Protein AF-A0A4Y2E1K9-F1 (afdb_monomer)

Sequence (101 aa):
MLKKPARYDNYVLLAEHAEPDTYKEAIASKESSEWLAAMKEEMDSLEANNTWELVNLPQDRKAIGSRWVYKIKKNADGTVQRFKARLVAKGYSQKVGVDFN

Solvent-accessible surface area (backbone atoms only — not comparable to full-atom values): 6476 Å² total; per-residue (Å²): 132,86,78,79,63,74,82,50,52,64,63,60,70,44,71,83,62,80,71,41,82,43,70,69,49,32,63,70,39,96,58,19,69,50,48,50,49,20,43,48,53,40,53,53,48,49,61,74,62,67,79,70,78,98,68,79,83,55,87,100,60,79,85,76,54,67,47,67,46,55,45,74,42,57,45,99,89,65,48,84,67,43,63,41,40,42,85,40,69,50,62,93,76,60,42,83,82,77,73,44,130

pLDDT: mean 84.76, std 14.67, range [45.5, 97.62]

InterPro domains:
  IPR013103 Reverse transcriptase, RNA-dependent DNA polymerase [PF07727] (49-100)

Secondary structure (DSSP, 8-state):
-PPPPGGGHHHHTTSSSPPPSSHHHHHHSTTHHHHHHHHHHHHHHHHHTT-----PPPTT-PPPPEEEEEEEEE-TTS-EEEEEEEEEE-GGG--BTTTB-

Structure (mmCIF, N/CA/C/O backbone):
data_AF-A0A4Y2E1K9-F1
#
_entry.id   AF-A0A4Y2E1K9-F1
#
loop_
_atom_site.group_PDB
_atom_site.id
_atom_site.type_symbol
_atom_site.label_atom_id
_atom_site.label_alt_id
_atom_site.label_comp_id
_atom_site.label_asym_id
_atom_site.label_entity_id
_atom_site.label_seq_id
_atom_site.pdbx_PDB_ins_code
_atom_site.Cartn_x
_atom_site.Cartn_y
_atom_site.Cartn_z
_atom_site.occupancy
_atom_site.B_iso_or_equiv
_atom_site.auth_seq_id
_atom_site.auth_comp_id
_atom_site.auth_asym_id
_atom_site.auth_atom_id
_atom_site.pdbx_PDB_model_num
ATOM 1 N N . ME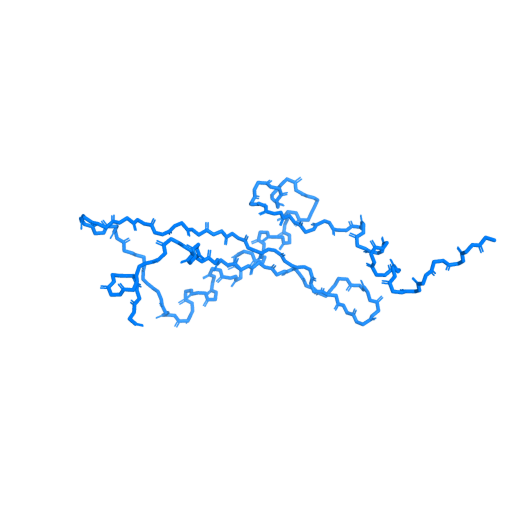T A 1 1 ? 7.727 -35.280 -26.936 1.00 45.50 1 MET A N 1
ATOM 2 C CA . MET A 1 1 ? 7.886 -34.278 -25.856 1.00 45.50 1 MET A CA 1
ATOM 3 C C . MET A 1 1 ? 6.726 -33.296 -25.954 1.00 45.50 1 MET A C 1
ATOM 5 O O . MET A 1 1 ? 6.542 -32.719 -27.018 1.00 45.50 1 MET A O 1
ATOM 9 N N . LEU A 1 2 ? 5.892 -33.175 -24.917 1.00 47.88 2 LEU A N 1
ATOM 10 C CA . LEU A 1 2 ? 4.747 -32.254 -24.905 1.00 47.88 2 LEU A CA 1
ATOM 11 C C . LEU A 1 2 ? 5.248 -30.801 -24.929 1.00 47.88 2 LEU A C 1
ATOM 13 O O . LEU A 1 2 ? 5.944 -30.378 -24.006 1.00 47.88 2 LEU A O 1
ATOM 17 N N . LYS A 1 3 ? 4.904 -30.038 -25.974 1.00 55.59 3 LYS A N 1
ATOM 18 C CA . LYS A 1 3 ? 5.108 -28.582 -25.980 1.00 55.59 3 LYS A CA 1
ATOM 19 C C . LYS A 1 3 ? 4.150 -27.966 -24.960 1.00 55.59 3 LYS A C 1
ATOM 21 O O . LYS A 1 3 ? 2.948 -28.221 -25.017 1.00 55.59 3 LYS A O 1
ATOM 26 N N . LYS A 1 4 ? 4.687 -27.195 -24.011 1.00 51.28 4 LYS A N 1
ATOM 27 C CA . LYS A 1 4 ? 3.870 -26.494 -23.015 1.00 51.28 4 LYS A CA 1
ATOM 28 C C . LYS A 1 4 ? 2.960 -25.473 -23.727 1.00 51.28 4 LYS A C 1
ATOM 30 O O . LYS A 1 4 ? 3.423 -24.823 -24.661 1.00 51.28 4 LYS A O 1
ATOM 35 N N . PRO A 1 5 ? 1.682 -25.341 -23.328 1.00 59.31 5 PRO A N 1
ATOM 36 C CA . PRO A 1 5 ? 0.775 -24.355 -23.911 1.00 59.31 5 PRO A CA 1
ATOM 37 C C . PRO A 1 5 ? 1.275 -22.923 -23.679 1.00 59.31 5 PRO A C 1
ATOM 39 O O . PRO A 1 5 ? 1.668 -22.601 -22.559 1.00 59.31 5 PRO A O 1
ATOM 42 N N . ALA A 1 6 ? 1.140 -22.047 -24.682 1.00 60.75 6 ALA A N 1
ATOM 43 C CA . ALA A 1 6 ? 1.569 -20.638 -24.625 1.00 60.75 6 ALA A CA 1
ATOM 44 C C . ALA A 1 6 ? 0.948 -19.827 -23.467 1.00 60.75 6 ALA A C 1
ATOM 46 O O . ALA A 1 6 ? 1.454 -18.790 -23.048 1.00 60.75 6 ALA A O 1
ATOM 47 N N . ARG A 1 7 ? -0.142 -20.332 -22.875 1.00 56.97 7 ARG A N 1
ATOM 48 C CA . ARG A 1 7 ? -0.754 -19.779 -21.659 1.00 56.97 7 ARG A CA 1
ATOM 49 C C . ARG A 1 7 ? 0.215 -19.727 -20.468 1.00 56.97 7 ARG A C 1
ATOM 51 O O . ARG A 1 7 ? 0.051 -18.874 -19.600 1.00 56.97 7 ARG A O 1
ATOM 58 N N . TYR A 1 8 ? 1.206 -20.618 -20.422 1.00 52.56 8 TYR A N 1
ATOM 59 C CA . TYR A 1 8 ? 2.224 -20.643 -19.371 1.00 52.56 8 TYR A CA 1
ATOM 60 C C . TYR A 1 8 ? 3.421 -19.728 -19.655 1.00 52.56 8 TYR A C 1
ATOM 62 O O . TYR A 1 8 ? 4.192 -19.479 -18.733 1.00 52.56 8 TYR A O 1
ATOM 70 N N . ASP A 1 9 ? 3.560 -19.167 -20.859 1.00 53.81 9 ASP A N 1
ATOM 71 C CA . ASP A 1 9 ? 4.679 -18.267 -21.179 1.00 53.81 9 ASP A CA 1
ATOM 72 C C . ASP A 1 9 ? 4.601 -16.973 -20.350 1.00 53.81 9 ASP A C 1
ATOM 74 O O . ASP A 1 9 ? 5.613 -16.500 -19.836 1.00 53.81 9 ASP A O 1
ATOM 78 N N . ASN A 1 10 ? 3.384 -16.489 -20.067 1.00 53.16 10 ASN A N 1
ATOM 79 C CA . ASN A 1 10 ? 3.145 -15.394 -19.116 1.00 53.16 10 ASN A CA 1
ATOM 80 C C . ASN A 1 10 ? 3.592 -15.720 -17.676 1.00 53.16 10 ASN A C 1
ATOM 82 O O . ASN A 1 10 ? 3.990 -14.815 -16.947 1.00 53.16 10 ASN A O 1
ATOM 86 N N . TYR A 1 11 ? 3.545 -16.996 -17.269 1.00 50.41 11 TYR A N 1
ATOM 87 C CA . TYR A 1 11 ? 4.029 -17.474 -15.964 1.00 50.41 11 TYR A CA 1
ATOM 88 C C . TYR A 1 11 ? 5.551 -17.632 -15.906 1.00 50.41 11 TYR A C 1
ATOM 90 O O . TYR A 1 11 ? 6.131 -17.542 -14.829 1.00 50.41 11 TYR A O 1
ATOM 98 N N . VAL A 1 12 ? 6.211 -17.842 -17.043 1.00 49.25 12 VAL A N 1
ATOM 99 C CA . VAL A 1 12 ? 7.677 -17.901 -17.116 1.00 49.25 12 VAL A CA 1
ATOM 100 C C . VAL A 1 12 ? 8.267 -16.483 -17.137 1.00 49.25 12 VAL A C 1
ATOM 102 O O . VAL A 1 12 ? 9.227 -16.216 -16.424 1.00 49.25 12 VAL A O 1
ATOM 105 N 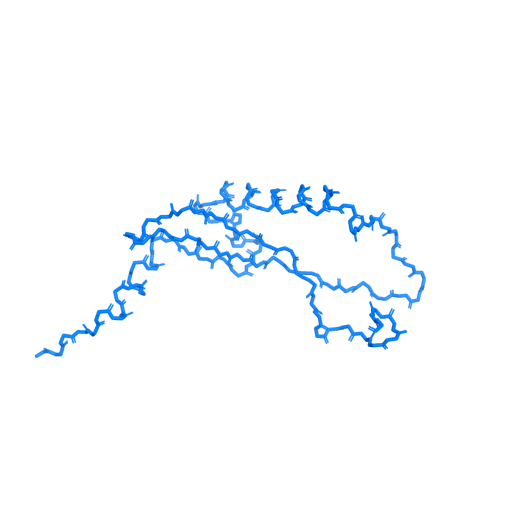N . LEU A 1 13 ? 7.617 -15.533 -17.823 1.00 49.09 13 LEU A N 1
ATOM 106 C CA . LEU A 1 13 ? 7.927 -14.089 -17.779 1.00 49.09 13 LEU A CA 1
ATOM 107 C C . LEU A 1 13 ? 7.530 -13.403 -16.450 1.00 49.09 13 LEU A C 1
ATOM 109 O O . LEU A 1 13 ? 7.785 -12.217 -16.236 1.00 49.09 13 LEU A O 1
ATOM 113 N N . LEU A 1 14 ? 6.847 -14.123 -15.558 1.00 50.91 14 LEU A N 1
ATOM 114 C CA . LEU A 1 14 ? 6.547 -13.705 -14.182 1.00 50.91 14 LEU A CA 1
ATOM 115 C C . LEU A 1 14 ? 7.776 -13.821 -13.260 1.00 50.91 14 LEU A C 1
ATOM 117 O O . LEU A 1 14 ? 7.752 -13.267 -12.170 1.00 50.91 14 LEU A O 1
ATOM 121 N N . ALA A 1 15 ? 8.844 -14.506 -13.685 1.00 53.19 15 ALA A N 1
ATOM 122 C CA . ALA A 1 15 ? 10.011 -14.784 -12.847 1.00 53.19 15 ALA A CA 1
ATOM 123 C C . ALA A 1 15 ? 11.037 -13.636 -12.747 1.00 53.19 15 ALA A C 1
ATOM 125 O O . ALA A 1 15 ? 11.940 -13.725 -11.919 1.00 53.19 15 ALA A O 1
ATOM 126 N N . GLU A 1 16 ? 10.933 -12.575 -13.558 1.00 63.88 16 GLU A N 1
ATOM 127 C CA . GLU A 1 16 ? 11.899 -11.460 -13.503 1.00 63.88 16 GLU A CA 1
ATOM 128 C C . GLU A 1 16 ? 11.626 -10.474 -12.364 1.00 63.88 16 GLU A C 1
ATOM 130 O O . GLU A 1 16 ? 12.571 -9.953 -11.784 1.00 63.88 16 GLU A O 1
ATOM 135 N N . HIS A 1 17 ? 10.354 -10.253 -12.020 1.00 70.25 17 HIS A N 1
ATOM 136 C CA . HIS A 1 17 ? 9.946 -9.309 -10.980 1.00 70.25 17 HIS A CA 1
ATOM 137 C C . HIS A 1 17 ? 8.895 -9.973 -10.091 1.00 70.25 17 HIS A C 1
ATOM 139 O O . HIS A 1 17 ? 7.795 -10.297 -10.550 1.00 70.25 17 HIS A O 1
ATOM 145 N N . ALA A 1 18 ? 9.237 -10.190 -8.823 1.00 85.25 18 ALA A N 1
ATOM 146 C CA . ALA A 1 18 ? 8.336 -10.811 -7.863 1.00 85.25 18 ALA A CA 1
ATOM 147 C C . ALA A 1 18 ? 7.388 -9.764 -7.266 1.00 85.25 18 ALA A C 1
ATOM 149 O O . ALA A 1 18 ? 7.814 -8.705 -6.807 1.00 85.25 18 ALA A O 1
ATOM 150 N N . GLU A 1 19 ? 6.091 -10.068 -7.254 1.00 91.94 19 GLU A N 1
ATOM 151 C CA . GLU A 1 19 ? 5.110 -9.277 -6.513 1.00 91.94 19 GLU A CA 1
ATOM 152 C C . GLU A 1 19 ? 5.187 -9.672 -5.031 1.00 91.94 19 GLU A C 1
ATOM 154 O O . GLU A 1 19 ? 4.923 -10.833 -4.715 1.00 91.94 19 GLU A O 1
ATOM 159 N N . PRO A 1 20 ? 5.560 -8.752 -4.126 1.00 94.19 20 PRO A N 1
ATOM 160 C CA . PRO A 1 20 ? 5.689 -9.062 -2.710 1.00 94.19 20 PRO A CA 1
ATOM 161 C C . PRO A 1 20 ? 4.310 -9.242 -2.067 1.00 94.19 20 PRO A C 1
ATOM 163 O O . PRO A 1 20 ? 3.338 -8.585 -2.446 1.00 94.19 20 PRO A O 1
ATOM 166 N N . ASP A 1 21 ? 4.231 -10.084 -1.041 1.00 92.56 21 ASP A N 1
ATOM 167 C CA . ASP A 1 21 ? 3.016 -10.262 -0.242 1.00 92.56 21 ASP A CA 1
ATOM 168 C C . ASP A 1 21 ? 2.985 -9.321 0.965 1.00 92.56 21 ASP A C 1
ATOM 170 O O . ASP A 1 21 ? 1.920 -9.028 1.526 1.00 92.56 21 ASP A O 1
ATOM 174 N N . THR A 1 22 ? 4.154 -8.824 1.379 1.00 93.94 22 THR A N 1
ATOM 175 C CA . THR A 1 22 ? 4.301 -7.968 2.556 1.00 93.94 22 THR A CA 1
ATOM 176 C C . THR A 1 22 ? 5.141 -6.726 2.282 1.00 93.94 22 THR A C 1
ATOM 178 O O . THR A 1 22 ? 6.003 -6.704 1.409 1.00 93.94 22 THR A O 1
ATOM 181 N N . TYR A 1 23 ? 4.942 -5.687 3.099 1.00 95.00 23 TYR A N 1
ATOM 182 C CA . TYR A 1 23 ? 5.795 -4.494 3.078 1.00 95.00 23 TYR A CA 1
ATOM 183 C C . TYR A 1 23 ? 7.278 -4.836 3.260 1.00 95.00 23 TYR A C 1
ATOM 185 O O . TYR A 1 23 ? 8.130 -4.270 2.586 1.00 95.00 23 TYR A O 1
ATOM 193 N N . LYS A 1 24 ? 7.586 -5.791 4.148 1.00 95.94 24 LYS A N 1
ATOM 194 C CA . LYS A 1 24 ? 8.964 -6.216 4.420 1.00 95.94 24 LYS A CA 1
ATOM 195 C C . LYS A 1 24 ? 9.618 -6.843 3.191 1.00 95.94 24 LYS A C 1
ATOM 197 O O . LYS A 1 24 ? 10.777 -6.562 2.921 1.00 95.94 24 LYS A O 1
ATOM 202 N N . GLU A 1 25 ? 8.878 -7.658 2.448 1.00 95.19 25 GLU A N 1
ATOM 203 C CA . GLU A 1 25 ? 9.354 -8.218 1.181 1.00 95.19 25 GLU A CA 1
ATOM 204 C C . GLU A 1 25 ? 9.511 -7.132 0.118 1.00 95.19 25 GLU A C 1
ATOM 206 O O . GLU A 1 25 ? 10.524 -7.106 -0.573 1.00 95.19 25 GLU A O 1
ATOM 211 N N . ALA A 1 26 ? 8.563 -6.193 0.033 1.00 94.75 26 ALA A N 1
ATOM 212 C CA . ALA A 1 26 ? 8.616 -5.098 -0.930 1.00 94.75 26 ALA A CA 1
ATOM 213 C C . ALA A 1 26 ? 9.872 -4.234 -0.751 1.00 94.75 26 ALA A C 1
ATOM 215 O O . ALA A 1 26 ? 10.590 -3.985 -1.717 1.00 94.75 26 ALA A O 1
ATOM 216 N N . ILE A 1 27 ? 10.195 -3.832 0.482 1.00 96.00 27 ILE A N 1
ATOM 217 C CA . ILE A 1 27 ? 11.388 -3.013 0.754 1.00 96.00 27 ILE A CA 1
ATOM 218 C C . ILE A 1 27 ? 12.702 -3.798 0.674 1.00 96.00 27 ILE A C 1
ATOM 220 O O . ILE A 1 27 ? 13.754 -3.195 0.506 1.00 96.00 27 ILE A O 1
ATOM 224 N N . ALA A 1 28 ? 12.655 -5.125 0.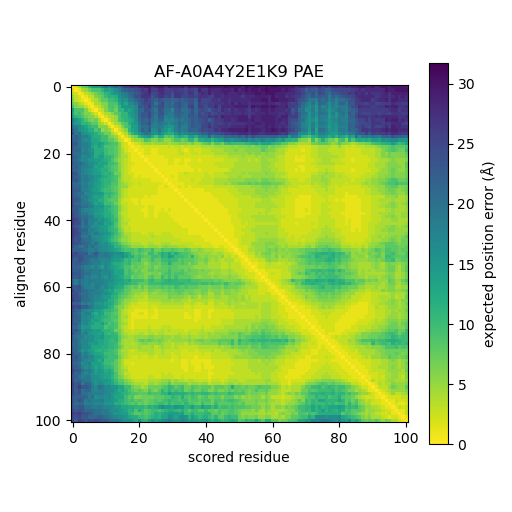819 1.00 94.50 28 ALA A N 1
ATOM 225 C CA . ALA A 1 28 ? 13.825 -5.992 0.684 1.00 94.50 28 ALA A CA 1
ATOM 226 C C . ALA A 1 28 ? 14.074 -6.432 -0.771 1.00 94.50 28 ALA A C 1
ATOM 228 O O . ALA A 1 28 ? 15.099 -7.052 -1.056 1.00 94.50 28 ALA A O 1
ATOM 229 N N . SER A 1 29 ? 13.137 -6.147 -1.680 1.00 92.44 29 SER A N 1
ATOM 230 C CA . SER A 1 29 ? 13.239 -6.491 -3.098 1.00 92.44 29 SER A CA 1
ATOM 231 C C . SER A 1 29 ? 14.190 -5.562 -3.859 1.00 92.44 29 SER A C 1
ATOM 233 O O . SER A 1 29 ? 14.548 -4.475 -3.394 1.00 92.44 29 SER A O 1
ATOM 235 N N . LYS A 1 30 ? 14.590 -5.988 -5.063 1.00 93.38 30 LYS A N 1
ATOM 236 C CA . LYS A 1 30 ? 15.420 -5.168 -5.959 1.00 93.38 30 LYS A CA 1
ATOM 237 C C . LYS A 1 30 ? 14.659 -3.930 -6.436 1.00 93.38 30 LYS A C 1
ATOM 239 O O . LYS A 1 30 ? 15.264 -2.891 -6.646 1.00 93.38 30 LYS A O 1
ATOM 244 N N . GLU A 1 31 ? 13.341 -4.050 -6.525 1.00 94.81 31 GLU A N 1
ATOM 245 C CA . GLU A 1 31 ? 12.376 -3.045 -6.964 1.00 94.81 31 GLU A CA 1
ATOM 246 C C . GLU A 1 31 ? 11.838 -2.198 -5.794 1.00 94.81 31 GLU A C 1
ATOM 248 O O . GLU A 1 31 ? 10.734 -1.649 -5.845 1.00 94.81 31 GLU A O 1
ATOM 253 N N . SER A 1 32 ? 12.570 -2.143 -4.677 1.00 95.19 32 SER A N 1
ATOM 254 C CA . SER A 1 32 ? 12.123 -1.457 -3.460 1.00 95.19 32 SER A CA 1
ATOM 255 C C . SER A 1 32 ? 11.801 0.019 -3.697 1.00 95.19 32 SER A C 1
ATOM 257 O O . SER A 1 32 ? 10.809 0.515 -3.160 1.00 95.19 32 SER A O 1
ATOM 259 N N . SER A 1 33 ? 12.577 0.711 -4.535 1.00 96.81 33 SER A N 1
ATOM 260 C CA . SER A 1 33 ? 12.323 2.099 -4.938 1.00 96.81 33 SER A CA 1
ATOM 261 C C . SER A 1 33 ? 10.968 2.270 -5.622 1.00 96.81 33 SER A C 1
ATOM 263 O O . SER A 1 33 ? 10.222 3.196 -5.307 1.00 96.81 33 SER A O 1
ATOM 265 N N . GLU A 1 34 ? 10.623 1.360 -6.523 1.00 96.44 34 GLU A N 1
ATOM 266 C CA . GLU A 1 34 ? 9.408 1.367 -7.322 1.00 96.44 34 GLU A CA 1
ATOM 267 C C . GLU A 1 34 ? 8.193 1.045 -6.454 1.00 96.44 34 GLU A C 1
ATOM 269 O O . GLU A 1 34 ? 7.146 1.686 -6.575 1.00 96.44 34 GLU A O 1
ATOM 274 N N . TRP A 1 35 ? 8.336 0.101 -5.521 1.00 97.31 35 TRP A N 1
ATOM 275 C CA . TRP A 1 35 ? 7.293 -0.189 -4.543 1.00 97.31 35 TRP A CA 1
ATOM 276 C C . TRP A 1 35 ? 7.071 0.964 -3.567 1.00 97.31 35 TRP A C 1
ATOM 278 O O . TRP A 1 35 ? 5.919 1.281 -3.267 1.00 97.31 35 TRP A O 1
ATOM 288 N N . LEU A 1 36 ? 8.136 1.614 -3.088 1.00 97.44 36 LEU A N 1
ATOM 289 C CA . LEU A 1 36 ? 8.041 2.798 -2.229 1.00 97.44 36 LEU A CA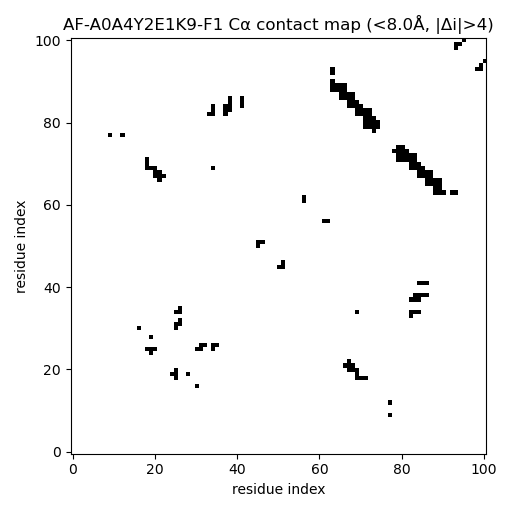 1
ATOM 290 C C . LEU A 1 36 ? 7.363 3.962 -2.955 1.00 97.44 36 LEU A C 1
ATOM 292 O O . LEU A 1 36 ? 6.470 4.587 -2.384 1.00 97.44 36 LEU A O 1
ATOM 296 N N . ALA A 1 37 ? 7.721 4.203 -4.218 1.00 97.62 37 ALA A N 1
ATOM 297 C CA . ALA A 1 37 ? 7.064 5.204 -5.050 1.00 97.62 37 ALA A CA 1
ATOM 298 C C . ALA A 1 37 ? 5.567 4.902 -5.208 1.00 97.62 37 ALA A C 1
ATOM 300 O O . ALA A 1 37 ? 4.737 5.765 -4.935 1.00 97.62 37 ALA A O 1
ATOM 301 N N . ALA A 1 38 ? 5.206 3.659 -5.541 1.00 97.44 38 ALA A N 1
ATOM 302 C CA . ALA A 1 38 ? 3.809 3.258 -5.691 1.00 97.44 38 ALA A CA 1
ATOM 303 C C . ALA A 1 38 ? 3.006 3.360 -4.379 1.00 97.44 38 ALA A C 1
ATOM 305 O O . ALA A 1 38 ? 1.822 3.694 -4.405 1.00 97.44 38 ALA A O 1
ATOM 306 N N . MET A 1 39 ? 3.625 3.077 -3.226 1.00 97.50 39 MET A N 1
ATOM 307 C CA . MET A 1 39 ? 2.994 3.266 -1.912 1.00 97.50 39 MET A CA 1
ATOM 308 C C . MET A 1 39 ? 2.781 4.744 -1.596 1.00 97.50 39 MET A C 1
ATOM 310 O O . MET A 1 39 ? 1.725 5.105 -1.082 1.00 97.50 39 MET A O 1
ATOM 314 N N . LYS A 1 40 ? 3.754 5.600 -1.929 1.00 97.00 40 LYS A N 1
ATOM 315 C CA . LYS A 1 40 ? 3.616 7.045 -1.758 1.00 97.00 40 LYS A CA 1
ATOM 316 C C . LYS A 1 40 ? 2.484 7.597 -2.624 1.00 97.00 40 LYS A C 1
ATOM 318 O O . LYS A 1 40 ? 1.652 8.329 -2.112 1.00 97.00 40 LYS A O 1
ATOM 323 N N . GLU A 1 41 ? 2.413 7.204 -3.894 1.00 96.56 41 GLU A N 1
ATOM 324 C CA . GLU A 1 41 ? 1.332 7.624 -4.795 1.00 96.56 41 GLU A CA 1
ATOM 325 C C . GLU A 1 41 ? -0.059 7.239 -4.269 1.00 96.56 41 GLU A C 1
ATOM 327 O O . GLU A 1 41 ? -0.998 8.022 -4.392 1.00 96.56 41 GLU A O 1
ATOM 332 N N . GLU A 1 42 ? -0.204 6.051 -3.673 1.00 95.88 42 GLU A N 1
ATOM 333 C CA . GLU A 1 42 ? -1.458 5.651 -3.025 1.00 95.88 42 GLU A CA 1
ATOM 334 C C . GLU A 1 42 ? -1.769 6.545 -1.817 1.00 95.88 42 GLU A C 1
ATOM 336 O O . GLU A 1 42 ? -2.896 7.017 -1.698 1.00 95.88 42 GLU A O 1
ATOM 341 N N . MET A 1 43 ? -0.794 6.808 -0.939 1.00 94.56 43 MET A N 1
ATOM 342 C CA . MET A 1 43 ? -0.996 7.690 0.220 1.00 94.56 43 MET A CA 1
ATOM 343 C C . MET A 1 43 ? -1.388 9.106 -0.212 1.00 94.56 43 MET A C 1
ATOM 345 O O . MET A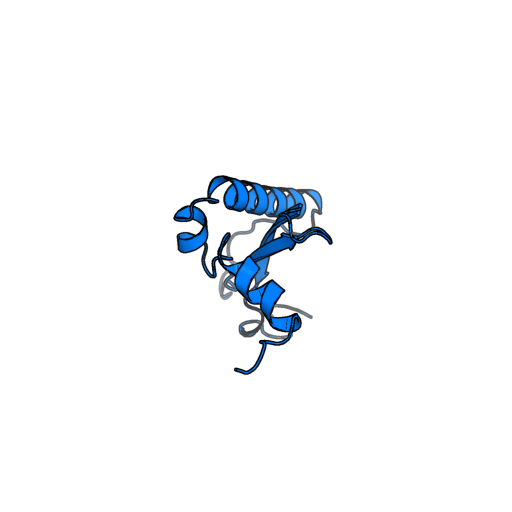 1 43 ? -2.398 9.624 0.258 1.00 94.56 43 MET A O 1
ATOM 349 N N . ASP A 1 44 ? -0.658 9.680 -1.171 1.00 94.50 44 ASP A N 1
ATOM 350 C CA . ASP A 1 44 ? -0.949 10.997 -1.739 1.00 94.50 44 ASP A CA 1
ATOM 351 C C . ASP A 1 44 ? -2.359 11.021 -2.365 1.00 94.50 44 ASP A C 1
ATOM 353 O O . ASP A 1 44 ? -3.109 11.982 -2.198 1.00 94.50 44 ASP A O 1
ATOM 357 N N . SER A 1 45 ? -2.759 9.950 -3.064 1.00 93.75 45 SER A N 1
ATOM 358 C CA . SER A 1 45 ? -4.105 9.838 -3.637 1.00 93.75 45 SER A CA 1
ATOM 359 C C . SER A 1 45 ? -5.187 9.756 -2.565 1.00 93.75 45 SER A C 1
ATOM 361 O O . SER A 1 45 ? -6.262 10.323 -2.761 1.00 93.75 45 SER A O 1
ATOM 363 N N . LEU A 1 46 ? -4.951 9.029 -1.472 1.00 91.44 46 LEU A N 1
ATOM 364 C CA . LEU A 1 46 ? -5.899 8.953 -0.368 1.00 91.44 46 LEU A CA 1
ATOM 365 C C . LEU A 1 46 ? -6.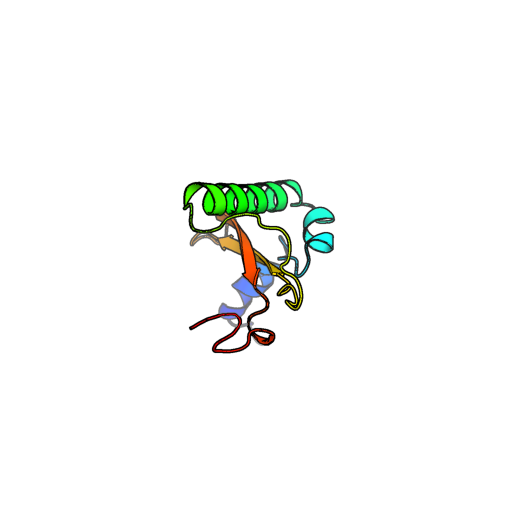085 10.345 0.242 1.00 91.44 46 LEU A C 1
ATOM 367 O O . LEU A 1 46 ? -7.223 10.762 0.452 1.00 91.44 46 LEU A O 1
ATOM 371 N N . GLU A 1 47 ? -4.995 11.070 0.510 1.00 90.81 47 GLU A N 1
ATOM 372 C CA . GLU A 1 47 ? -5.030 12.449 1.025 1.00 90.81 47 GLU A CA 1
ATOM 373 C C . GLU A 1 47 ? -5.786 13.385 0.073 1.00 90.81 47 GLU A C 1
ATOM 375 O O . GLU A 1 47 ? -6.723 14.064 0.488 1.00 90.81 47 GLU A O 1
ATOM 380 N N . ALA A 1 48 ? -5.458 13.356 -1.222 1.00 93.31 48 ALA A N 1
ATOM 381 C CA . ALA A 1 48 ? -6.093 14.203 -2.231 1.00 93.31 48 ALA A CA 1
ATOM 382 C C . ALA A 1 48 ? -7.604 13.954 -2.373 1.00 93.31 48 ALA A C 1
ATOM 384 O O . ALA A 1 48 ? -8.365 14.879 -2.662 1.00 93.31 48 ALA A O 1
ATOM 385 N N . ASN A 1 49 ? -8.053 12.715 -2.156 1.00 92.62 49 ASN A N 1
ATOM 386 C CA . ASN A 1 49 ? -9.468 12.369 -2.241 1.00 92.62 49 ASN A CA 1
ATOM 387 C C . ASN A 1 49 ? -10.294 12.941 -1.077 1.00 92.62 49 ASN A C 1
ATOM 389 O O . ASN A 1 49 ? -11.518 12.960 -1.181 1.00 92.62 49 ASN A O 1
ATOM 393 N N . ASN A 1 50 ? -9.669 13.413 0.012 1.00 88.44 50 ASN A N 1
ATOM 394 C CA . ASN A 1 50 ? -10.355 13.916 1.212 1.00 88.44 50 ASN A CA 1
ATOM 395 C C . ASN A 1 50 ? -11.425 12.944 1.758 1.00 88.44 50 ASN A C 1
ATOM 397 O O . ASN A 1 50 ? -12.415 13.351 2.361 1.00 88.44 50 ASN A O 1
ATOM 401 N N . THR A 1 51 ? -11.251 11.640 1.520 1.00 83.62 51 THR A N 1
ATOM 402 C CA . THR A 1 51 ? -12.198 10.590 1.935 1.00 83.62 51 THR A CA 1
ATOM 403 C C . THR A 1 51 ? -11.872 9.996 3.303 1.00 83.62 51 THR A C 1
ATOM 405 O O . THR A 1 51 ? -12.574 9.095 3.759 1.00 83.62 51 THR A O 1
ATOM 408 N N . TRP A 1 52 ? -10.787 10.435 3.941 1.00 83.31 52 TRP A N 1
ATOM 409 C CA . TRP A 1 52 ? -10.331 9.927 5.231 1.00 83.31 52 TRP A CA 1
ATOM 410 C C . TRP A 1 52 ? -9.710 11.049 6.061 1.00 83.31 52 TRP A C 1
ATOM 412 O O . TRP A 1 52 ? -9.135 11.992 5.525 1.00 83.31 52 TRP A O 1
ATOM 422 N N . GLU A 1 53 ? -9.819 10.912 7.377 1.00 83.50 53 GLU A N 1
ATOM 423 C CA . GLU A 1 53 ? -9.158 11.766 8.356 1.00 83.50 53 GLU A CA 1
ATOM 424 C C . GLU A 1 53 ? -8.357 10.870 9.300 1.00 83.50 53 GLU A C 1
ATOM 426 O O . GLU A 1 53 ? -8.829 9.810 9.729 1.00 83.50 53 GLU A O 1
ATOM 431 N N . LEU A 1 54 ? -7.133 11.286 9.623 1.00 86.25 54 LEU A N 1
ATOM 432 C CA . LEU A 1 54 ? -6.337 10.604 10.630 1.00 86.25 54 LEU A CA 1
ATOM 433 C C . LEU A 1 54 ? -6.844 11.000 12.020 1.00 86.25 54 LEU A C 1
ATOM 435 O O . LEU A 1 54 ? -6.563 12.091 12.508 1.00 86.25 54 LEU A O 1
ATOM 439 N N . VAL A 1 55 ? -7.567 10.088 12.666 1.00 88.38 55 VAL A N 1
ATOM 440 C CA . VAL A 1 55 ? -8.121 10.288 14.009 1.00 88.38 55 VAL A CA 1
ATOM 441 C C . VAL A 1 55 ? -7.456 9.369 15.029 1.00 88.38 55 VAL A C 1
ATOM 443 O O . VAL A 1 55 ? -7.002 8.268 14.708 1.00 88.38 55 VAL A O 1
ATOM 446 N N . ASN A 1 56 ? -7.439 9.800 16.290 1.00 91.25 56 ASN A N 1
ATOM 447 C CA . ASN A 1 56 ? -7.093 8.906 17.391 1.00 91.25 56 ASN A CA 1
ATOM 448 C C . ASN A 1 56 ? -8.142 7.794 17.501 1.00 91.25 56 ASN A C 1
ATOM 450 O O . ASN A 1 56 ? -9.336 8.046 17.331 1.00 91.25 56 ASN A O 1
ATOM 454 N N . LEU A 1 57 ? -7.701 6.570 17.809 1.00 90.25 57 LEU A N 1
ATOM 455 C CA . LEU A 1 57 ? -8.609 5.442 18.008 1.00 90.25 57 LEU A CA 1
ATOM 456 C C . LEU A 1 57 ? -9.586 5.774 19.153 1.00 90.25 57 LEU A C 1
ATOM 458 O O . LEU A 1 57 ? -9.124 5.988 20.277 1.00 90.25 57 LEU A O 1
ATOM 462 N N . PRO A 1 58 ? -10.909 5.816 18.901 1.00 88.31 58 PRO A N 1
ATOM 463 C CA . PRO A 1 58 ? -11.874 6.120 19.946 1.00 88.31 58 PRO A CA 1
ATOM 464 C C . PRO A 1 58 ? -11.851 5.073 21.059 1.00 88.31 58 PRO A C 1
ATOM 466 O O . PRO A 1 58 ? -11.557 3.896 20.820 1.00 88.31 58 PRO A O 1
ATOM 469 N N . GLN A 1 59 ? -12.217 5.496 22.269 1.00 89.25 59 GLN A N 1
ATOM 470 C CA . GLN A 1 59 ? -12.413 4.582 23.388 1.00 89.25 59 GLN A CA 1
ATOM 471 C C . GLN A 1 59 ? -13.449 3.507 23.007 1.00 89.25 59 GLN A C 1
ATOM 473 O O . GLN A 1 59 ? -14.405 3.778 22.281 1.00 89.25 59 GLN A O 1
ATOM 478 N N . ASP A 1 60 ? -13.206 2.267 23.435 1.00 87.25 60 ASP A N 1
ATOM 479 C CA . ASP A 1 60 ? -14.053 1.094 23.171 1.00 87.25 60 ASP A CA 1
ATOM 480 C C . ASP A 1 60 ? -14.149 0.647 21.698 1.00 87.25 60 ASP A C 1
ATOM 482 O O . ASP A 1 60 ? -14.961 -0.214 21.344 1.00 87.25 60 ASP A O 1
ATOM 486 N N . ARG A 1 61 ? -13.277 1.161 20.821 1.00 84.69 61 ARG A N 1
ATOM 487 C CA . ARG A 1 61 ? -13.154 0.704 19.429 1.00 84.69 61 ARG A CA 1
ATOM 488 C C . ARG A 1 61 ? -11.867 -0.082 19.216 1.00 84.69 61 ARG A C 1
ATOM 490 O O . ARG A 1 61 ? -10.826 0.196 19.802 1.00 84.69 61 ARG A O 1
ATOM 497 N N . LYS A 1 62 ? -11.928 -1.071 18.322 1.00 86.69 62 LYS A N 1
ATOM 498 C CA . LYS A 1 62 ? -10.755 -1.821 17.864 1.00 86.69 62 LYS A CA 1
ATOM 499 C C . LYS A 1 62 ? -10.373 -1.343 16.471 1.00 86.69 62 LYS A C 1
ATOM 501 O O . LYS A 1 62 ? -11.204 -1.371 15.570 1.00 86.69 62 LYS A O 1
ATOM 506 N N . ALA A 1 63 ? -9.114 -0.950 16.290 1.00 89.00 63 ALA A N 1
ATOM 507 C CA . ALA A 1 63 ? -8.605 -0.588 14.974 1.00 89.00 63 ALA A CA 1
ATOM 508 C C . ALA A 1 63 ? -8.698 -1.781 14.007 1.00 89.00 63 ALA A C 1
ATOM 510 O O . ALA A 1 63 ? -8.263 -2.895 14.324 1.00 89.00 63 ALA A O 1
ATOM 511 N N . ILE A 1 64 ? -9.237 -1.537 12.812 1.00 89.19 64 ILE A N 1
ATOM 512 C CA . ILE A 1 64 ? -9.209 -2.507 11.717 1.00 89.19 64 ILE A CA 1
ATOM 513 C C . ILE A 1 64 ? -7.813 -2.476 11.114 1.00 89.19 64 ILE A C 1
ATOM 515 O O . ILE A 1 64 ? -7.329 -1.434 10.678 1.00 89.19 64 ILE A O 1
ATOM 519 N N . GLY A 1 65 ? -7.152 -3.631 11.084 1.00 90.75 65 GLY A N 1
ATOM 520 C CA . GLY A 1 65 ? -5.847 -3.725 10.445 1.00 90.75 65 GLY A CA 1
ATOM 521 C C . GLY A 1 65 ? -5.952 -3.464 8.943 1.00 90.75 65 GLY A C 1
ATOM 522 O O . GLY A 1 65 ? -6.930 -3.847 8.307 1.00 90.75 65 GLY A O 1
ATOM 523 N N . SER A 1 66 ? -4.916 -2.885 8.354 1.00 92.38 66 SER A N 1
ATOM 524 C CA . SER A 1 66 ? -4.762 -2.752 6.906 1.00 92.38 66 SER A CA 1
ATOM 525 C C . SER A 1 66 ? -3.628 -3.647 6.396 1.00 92.38 66 SER A C 1
ATOM 527 O O . SER A 1 66 ? -2.880 -4.257 7.171 1.00 92.38 66 SER A O 1
ATOM 529 N N . ARG A 1 67 ? -3.537 -3.800 5.077 1.00 93.69 67 ARG A N 1
ATOM 530 C CA . ARG A 1 67 ? -2.396 -4.413 4.392 1.00 93.69 67 ARG A CA 1
ATOM 531 C C . ARG A 1 67 ? -2.150 -3.727 3.059 1.00 93.69 67 ARG A C 1
ATOM 533 O O . ARG A 1 67 ? -3.085 -3.238 2.428 1.00 93.69 67 ARG A O 1
ATOM 540 N N . TRP A 1 68 ? -0.904 -3.776 2.616 1.00 96.38 68 TRP A N 1
ATOM 541 C CA . TRP A 1 68 ? -0.551 -3.429 1.251 1.00 96.38 68 TRP A CA 1
ATOM 542 C C . TRP A 1 68 ? -0.885 -4.580 0.300 1.00 96.38 68 TRP A C 1
ATOM 544 O O . TRP A 1 68 ? -0.747 -5.756 0.644 1.00 96.38 68 TRP A O 1
ATOM 554 N N . VAL A 1 69 ? -1.358 -4.235 -0.892 1.00 95.88 69 VAL A N 1
ATOM 555 C CA . VAL A 1 69 ? -1.540 -5.155 -2.014 1.00 95.88 69 VAL A CA 1
ATOM 556 C C . VAL A 1 69 ? -0.714 -4.638 -3.179 1.00 95.88 69 VAL A C 1
ATO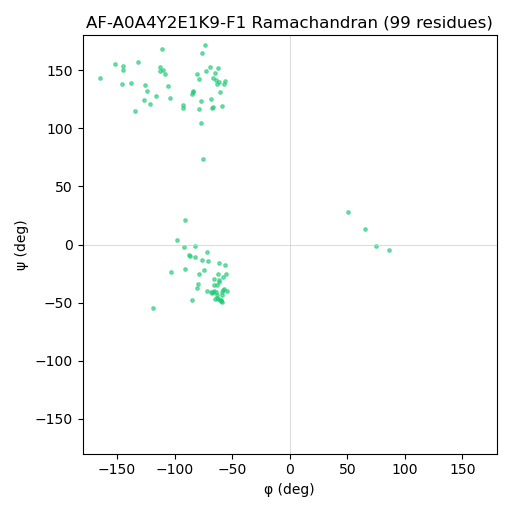M 558 O O . VAL A 1 69 ? -0.946 -3.526 -3.653 1.00 95.88 69 VAL A O 1
ATOM 561 N N . TYR A 1 70 ? 0.220 -5.459 -3.643 1.00 95.38 70 TYR A N 1
ATOM 562 C CA . TYR A 1 70 ? 1.170 -5.109 -4.689 1.00 95.38 70 TYR A CA 1
ATOM 563 C C . TYR A 1 70 ? 0.796 -5.789 -6.002 1.00 95.38 70 TYR A C 1
ATOM 565 O O . TYR A 1 70 ? 0.407 -6.957 -6.020 1.00 95.38 70 TYR A O 1
ATOM 573 N N . LYS A 1 71 ? 0.876 -5.041 -7.105 1.00 95.00 71 LYS A N 1
ATOM 574 C CA . LYS A 1 71 ? 0.709 -5.561 -8.462 1.00 95.00 71 LYS A CA 1
ATOM 575 C C . LYS A 1 71 ? 1.593 -4.847 -9.467 1.00 95.00 71 LYS A C 1
ATOM 577 O O . LYS A 1 71 ? 1.647 -3.622 -9.487 1.00 95.00 71 LYS A O 1
ATOM 582 N N . ILE A 1 72 ? 2.181 -5.616 -10.372 1.00 93.81 72 ILE A N 1
ATOM 583 C CA . ILE A 1 72 ? 2.888 -5.110 -11.543 1.00 93.81 72 ILE A CA 1
ATOM 584 C C . ILE A 1 72 ? 1.898 -5.066 -12.706 1.00 93.81 72 ILE A C 1
ATOM 586 O O . ILE A 1 72 ? 1.297 -6.067 -13.101 1.00 93.81 72 ILE A O 1
ATOM 590 N N . LYS A 1 73 ? 1.688 -3.873 -13.255 1.00 91.31 73 LYS A N 1
ATOM 591 C CA . LYS A 1 73 ? 0.968 -3.675 -14.512 1.00 91.31 73 LYS A CA 1
ATOM 592 C C . LYS A 1 73 ? 1.956 -3.847 -15.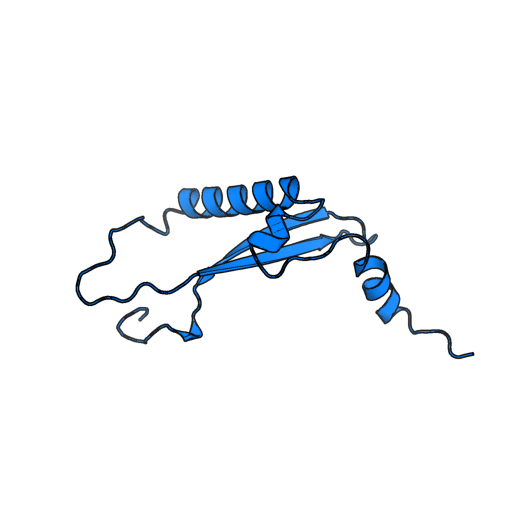649 1.00 91.31 73 LYS A C 1
ATOM 594 O O . LYS A 1 73 ? 3.025 -3.245 -15.626 1.00 91.31 73 LYS A O 1
ATOM 599 N N . LYS A 1 74 ? 1.592 -4.676 -16.624 1.00 89.62 74 LYS A N 1
ATOM 600 C CA . LYS A 1 74 ? 2.402 -4.964 -17.806 1.00 89.62 74 LYS A CA 1
ATOM 601 C C . LYS A 1 74 ? 1.724 -4.416 -19.057 1.00 89.62 74 LYS A C 1
ATOM 603 O O . LYS A 1 74 ? 0.494 -4.348 -19.111 1.00 89.62 74 LYS A O 1
ATOM 608 N N . ASN A 1 75 ? 2.528 -4.030 -20.038 1.00 88.75 75 ASN A N 1
ATOM 609 C CA . ASN A 1 75 ? 2.072 -3.696 -21.381 1.00 88.75 75 ASN A CA 1
ATOM 610 C C . ASN A 1 75 ? 1.678 -4.974 -22.147 1.00 88.75 75 ASN A C 1
ATOM 612 O O . ASN A 1 75 ? 1.913 -6.093 -21.685 1.00 88.75 75 ASN A O 1
ATOM 616 N N . ALA A 1 76 ? 1.083 -4.817 -23.333 1.00 88.38 76 ALA A N 1
ATOM 617 C CA . ALA A 1 76 ? 0.690 -5.948 -24.180 1.00 88.38 76 ALA A CA 1
ATOM 618 C C . ALA A 1 76 ? 1.886 -6.804 -24.644 1.00 88.38 76 ALA A C 1
ATOM 620 O O . ALA A 1 76 ? 1.720 -7.991 -24.908 1.00 88.38 76 ALA A O 1
ATOM 621 N N . ASP A 1 77 ? 3.079 -6.210 -24.708 1.00 86.88 77 ASP A N 1
ATOM 622 C CA . ASP A 1 77 ? 4.345 -6.878 -25.028 1.00 86.88 77 ASP A CA 1
ATOM 623 C C . ASP A 1 77 ? 4.996 -7.580 -23.817 1.00 86.88 77 ASP A C 1
ATOM 625 O O . ASP A 1 77 ? 6.047 -8.201 -23.952 1.00 86.88 77 ASP A O 1
ATOM 629 N N . GLY A 1 78 ? 4.379 -7.501 -22.631 1.00 82.75 78 GLY A N 1
ATOM 630 C CA . GLY A 1 78 ? 4.874 -8.117 -21.400 1.00 82.75 78 GLY A CA 1
ATOM 631 C C . GLY A 1 78 ? 5.875 -7.272 -20.606 1.00 82.75 78 GLY A C 1
ATOM 632 O O . GLY A 1 78 ? 6.221 -7.669 -19.489 1.00 82.75 78 GLY A O 1
ATOM 633 N N . THR A 1 79 ? 6.292 -6.107 -21.112 1.00 87.12 79 THR A N 1
ATOM 634 C CA . THR A 1 79 ? 7.174 -5.182 -20.380 1.00 87.1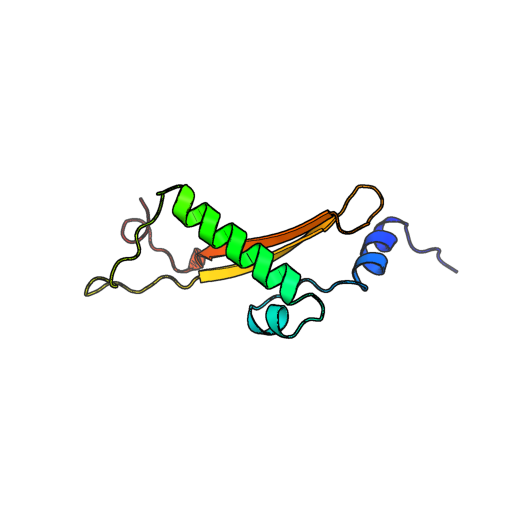2 79 THR A CA 1
ATOM 635 C C . THR A 1 79 ? 6.453 -4.552 -19.189 1.00 87.12 79 THR A C 1
ATOM 637 O O . THR A 1 79 ? 5.224 -4.422 -19.179 1.00 87.12 79 THR A O 1
ATOM 640 N N . VAL A 1 80 ? 7.202 -4.162 -18.153 1.00 89.94 80 VAL A N 1
ATOM 641 C CA . VAL A 1 80 ? 6.622 -3.489 -16.985 1.00 89.94 80 VAL A CA 1
ATOM 642 C C . VAL A 1 80 ? 6.123 -2.106 -17.396 1.00 89.94 80 VAL A C 1
ATOM 644 O O . VAL A 1 80 ? 6.893 -1.244 -17.801 1.00 89.94 80 VAL A O 1
ATOM 647 N N . GLN A 1 81 ? 4.817 -1.896 -17.261 1.00 92.19 81 GLN A N 1
ATOM 648 C CA . GLN A 1 81 ? 4.183 -0.599 -17.454 1.00 92.19 81 GLN A CA 1
ATOM 649 C C . GLN A 1 81 ? 4.258 0.238 -16.177 1.00 92.19 81 GLN A C 1
ATOM 651 O O . GLN A 1 81 ? 4.562 1.425 -16.235 1.00 92.19 81 GLN A O 1
ATOM 656 N N . ARG A 1 82 ? 3.911 -0.358 -15.026 1.00 93.44 82 ARG A N 1
ATOM 657 C CA . ARG A 1 82 ? 3.836 0.360 -13.747 1.00 93.44 82 ARG A CA 1
ATOM 658 C C . ARG A 1 82 ? 3.792 -0.580 -12.547 1.00 93.44 82 ARG A C 1
ATOM 660 O O . ARG A 1 82 ? 3.077 -1.580 -12.565 1.00 93.44 82 ARG A O 1
ATOM 667 N N . PHE A 1 83 ? 4.449 -0.186 -11.463 1.00 95.25 83 PHE A N 1
ATOM 668 C CA . PHE A 1 83 ? 4.265 -0.772 -10.137 1.00 95.25 83 PHE A CA 1
ATOM 669 C C . PHE A 1 83 ? 3.064 -0.129 -9.448 1.00 95.25 83 PHE A C 1
ATOM 671 O O . PHE A 1 83 ? 2.904 1.090 -9.452 1.00 95.25 83 PHE A O 1
ATOM 678 N N . LYS A 1 84 ? 2.180 -0.948 -8.885 1.00 95.94 84 LYS A N 1
ATOM 679 C CA . LYS A 1 84 ? 0.968 -0.489 -8.212 1.00 95.94 84 LYS A CA 1
ATOM 680 C C . LYS A 1 84 ? 0.898 -1.061 -6.806 1.00 95.94 84 LYS A C 1
ATOM 682 O O . LYS A 1 84 ? 0.874 -2.277 -6.643 1.00 95.94 84 LYS A O 1
ATOM 687 N N . ALA A 1 85 ? 0.778 -0.186 -5.818 1.00 97.31 85 ALA A N 1
ATOM 688 C CA . ALA A 1 85 ? 0.444 -0.543 -4.449 1.00 97.31 85 ALA A CA 1
ATOM 689 C C . ALA A 1 85 ? -0.970 -0.043 -4.129 1.00 97.31 85 ALA A C 1
ATOM 691 O O . ALA A 1 85 ? -1.433 0.934 -4.714 1.00 97.31 85 ALA A O 1
ATOM 692 N N . ARG A 1 86 ? -1.674 -0.745 -3.243 1.00 96.19 86 ARG A N 1
ATOM 693 C CA . ARG A 1 86 ? -2.945 -0.293 -2.666 1.00 96.19 86 ARG A CA 1
ATOM 694 C C . ARG A 1 86 ? -2.993 -0.581 -1.184 1.00 96.19 86 ARG A C 1
ATOM 696 O O . ARG A 1 86 ? -2.611 -1.683 -0.780 1.00 96.19 86 ARG A O 1
ATOM 703 N N . LEU A 1 87 ? -3.514 0.361 -0.408 1.00 94.38 87 LEU A N 1
ATOM 704 C CA . LEU A 1 87 ? -3.747 0.162 1.015 1.00 94.38 87 LEU A CA 1
ATOM 705 C C . LEU A 1 87 ? -5.180 -0.329 1.219 1.00 94.38 87 LEU A C 1
ATOM 707 O O . LEU A 1 87 ? -6.142 0.352 0.883 1.00 94.38 87 LEU A O 1
ATOM 711 N N . VAL A 1 88 ? -5.332 -1.539 1.754 1.00 92.31 88 VAL A N 1
ATOM 712 C CA . VAL A 1 88 ? -6.642 -2.193 1.869 1.00 92.31 88 VAL A CA 1
ATOM 713 C C . VAL A 1 88 ? -6.917 -2.568 3.318 1.00 92.31 88 VAL A C 1
ATOM 715 O O . VAL A 1 88 ? -6.078 -3.181 3.982 1.00 92.31 88 VAL A O 1
ATOM 718 N N . ALA A 1 89 ? -8.110 -2.233 3.811 1.00 91.06 89 ALA A N 1
ATOM 719 C CA . ALA A 1 89 ? -8.583 -2.683 5.114 1.00 91.06 89 ALA A CA 1
ATOM 720 C C . ALA A 1 89 ? -8.803 -4.205 5.122 1.00 91.06 89 ALA A C 1
ATOM 722 O O . ALA A 1 89 ? -9.272 -4.800 4.150 1.00 91.06 89 ALA A O 1
ATOM 723 N N . LYS A 1 90 ? -8.506 -4.857 6.245 1.00 88.69 90 LYS A N 1
ATOM 724 C CA . LYS A 1 90 ? -8.800 -6.275 6.473 1.00 88.69 90 LYS A CA 1
ATOM 725 C C . LYS A 1 90 ? -10.294 -6.443 6.756 1.00 88.69 90 LYS A C 1
ATOM 727 O O . LYS A 1 90 ? -10.702 -6.667 7.888 1.00 88.69 90 LYS A O 1
ATOM 732 N N . GLY A 1 91 ? -11.113 -6.318 5.711 1.00 84.38 91 GLY A N 1
ATOM 733 C CA . GLY A 1 91 ? -12.578 -6.265 5.804 1.00 84.38 91 GLY A CA 1
ATOM 734 C C . GLY A 1 91 ? -13.225 -7.451 6.525 1.00 84.38 91 GLY A C 1
ATOM 735 O O . GLY A 1 91 ? -14.261 -7.293 7.152 1.00 84.38 91 GLY A O 1
ATOM 736 N N . TYR A 1 92 ? -12.577 -8.620 6.549 1.00 83.06 92 TYR A N 1
ATOM 737 C CA . TYR A 1 92 ? -13.058 -9.784 7.305 1.00 83.06 92 TYR A CA 1
ATOM 738 C C . TYR A 1 92 ? -13.158 -9.547 8.825 1.00 83.06 92 TYR A C 1
ATOM 740 O O . TYR A 1 92 ? -13.787 -10.340 9.519 1.00 83.06 92 TYR A O 1
ATOM 748 N N . SER A 1 93 ? -12.525 -8.494 9.360 1.00 81.81 93 SER A N 1
ATOM 749 C CA . SER A 1 93 ? -12.655 -8.099 10.766 1.00 81.81 93 SER A CA 1
ATOM 750 C C . SER A 1 93 ? -13.662 -6.971 11.011 1.00 81.81 93 SER A C 1
ATOM 752 O O . SER A 1 93 ? -13.751 -6.508 12.145 1.00 81.81 93 SER A O 1
ATOM 754 N N . GLN A 1 94 ? -14.374 -6.504 9.981 1.00 85.38 94 GLN A N 1
ATOM 755 C CA . GLN A 1 94 ? -15.376 -5.444 10.101 1.00 85.38 94 GLN A CA 1
ATOM 756 C C . GLN A 1 94 ? -16.708 -5.987 10.626 1.00 85.38 94 GLN A C 1
ATOM 758 O O . GLN A 1 94 ? -17.107 -7.107 10.305 1.00 85.38 94 GLN A O 1
ATOM 763 N N . LYS A 1 95 ? -17.421 -5.168 11.403 1.00 84.44 95 LYS A N 1
ATOM 764 C CA . LYS A 1 95 ? -18.773 -5.460 11.898 1.00 84.44 95 LYS A CA 1
ATOM 765 C C . LYS A 1 95 ? -19.792 -4.465 11.332 1.00 84.44 95 LYS A C 1
ATOM 767 O O . LYS A 1 95 ? -19.620 -3.256 11.489 1.00 84.44 95 LYS A O 1
ATOM 772 N N . VAL A 1 96 ? -20.870 -4.980 10.733 1.00 85.94 96 VAL A N 1
ATOM 773 C CA . VAL A 1 96 ? -22.033 -4.176 10.303 1.00 85.94 96 VAL A CA 1
ATOM 774 C C . VAL A 1 96 ? -22.605 -3.420 11.506 1.00 85.94 96 VAL A C 1
ATOM 776 O O . VAL A 1 96 ? -22.694 -3.981 12.599 1.00 85.94 96 VAL A O 1
ATOM 779 N N . GLY A 1 97 ? -22.971 -2.152 11.320 1.00 84.75 97 GLY A N 1
ATOM 780 C CA . GLY A 1 97 ? -23.525 -1.283 12.363 1.00 84.75 97 GLY A CA 1
ATOM 781 C C . GLY A 1 97 ? -22.501 -0.766 13.380 1.00 84.75 97 GLY A C 1
ATOM 782 O O . GLY A 1 97 ? -22.863 -0.014 14.280 1.00 84.75 97 GLY A O 1
ATOM 783 N N . VAL A 1 98 ? -21.226 -1.152 13.250 1.00 82.69 98 VAL A N 1
ATOM 784 C CA . VAL A 1 98 ? -20.115 -0.619 14.055 1.00 82.69 98 VAL A CA 1
ATOM 785 C C . VAL A 1 98 ? -19.093 0.053 13.147 1.00 82.69 98 VAL A C 1
ATOM 787 O O . VAL A 1 98 ? -18.756 1.219 13.345 1.00 82.69 98 VAL A O 1
ATOM 790 N N . ASP A 1 99 ? -18.601 -0.678 12.147 1.00 81.56 99 ASP A N 1
ATOM 791 C CA . ASP A 1 99 ? -17.512 -0.244 11.268 1.00 81.56 99 ASP A CA 1
ATOM 792 C C . ASP A 1 99 ? -17.994 0.215 9.889 1.00 81.56 99 ASP A C 1
ATOM 794 O O . ASP A 1 99 ? -17.304 0.987 9.229 1.00 81.56 99 ASP A O 1
ATOM 798 N N . PHE A 1 100 ? -19.163 -0.256 9.455 1.00 79.19 100 PHE A N 1
ATOM 799 C CA . PHE A 1 100 ? -19.818 0.169 8.221 1.00 79.19 100 PHE A CA 1
ATOM 800 C C . PHE A 1 100 ? -21.338 0.013 8.336 1.00 79.19 100 PHE A C 1
ATOM 802 O O . PHE A 1 100 ? -21.819 -0.785 9.148 1.00 79.19 100 PHE A O 1
ATOM 809 N N . ASN A 1 101 ? -22.065 0.797 7.539 1.00 73.56 101 ASN A N 1
ATOM 810 C CA . ASN A 1 101 ? -23.528 0.831 7.491 1.00 73.56 101 ASN A CA 1
ATOM 811 C C . ASN A 1 101 ? -24.068 -0.042 6.360 1.00 73.56 101 ASN A C 1
ATOM 813 O O . ASN A 1 101 ? -23.438 -0.036 5.277 1.00 73.56 101 ASN A O 1
#

Nearest PDB structures (foldseek):
  8rha-assembly1_A  TM=4.157E-01  e=1.257E+00  Homo sapiens
  4hoi-assembly1_A  TM=4.009E-01  e=7.665E+00  Mus musculus
  6xiq-assembly1_AK  TM=2.358E-01  e=5.203E+00  Saccharomyces cerevisiae

Organism: Araneus ventricosus (NCBI:txid182803)

Radius of gyration: 18.37 Å; Cα contacts (8 Å, |Δi|>4): 96; chains: 1; bounding box: 39×48×49 Å

Foldseek 3Di:
DDDDDCVCVLVVLCPPDPWDQALVCCCVDPCVVQQVVQVVVQVVVVVVVVPDDDDDQDPPDDDFDKGKGWDFDADPVRHTPGIHIHIGTPCVPDDPPPRHD

Mean predicted aligned error: 8.65 Å